Protein AF-A0A5B8XWT5-F1 (afdb_monomer_lite)

pLDDT: mean 78.25, std 10.88, range [45.31, 89.75]

Sequence (93 aa):
MFPELSPREQAARQRAQKNPNVAILIFLGALGLFGWNVYKNLHTPEKIWGTKALDCPPANLKIQKVDDVSIIRGCDKTVKVRCTQNQCEEVFD

Radius of gyration: 24.74 Å; chains: 1; bounding box: 42×24×72 Å

Foldseek 3Di:
DDDDDDPVVVVVVVVVDDDVVVVVVVVVVVVVVVVVVVVVVLPQPCLVVLCVVVVFHSVQWDWDDDPQWIWIDGPNDIFIWGDDRPDIDTDDD

Organism: NCBI:txid2600177

Structure (mmCIF, N/CA/C/O backbone):
data_AF-A0A5B8XWT5-F1
#
_entry.id   AF-A0A5B8XWT5-F1
#
loop_
_atom_site.group_PDB
_atom_site.id
_atom_site.type_symbol
_atom_site.label_atom_id
_atom_site.label_alt_id
_atom_site.label_comp_id
_atom_site.label_asym_id
_atom_site.label_entity_id
_atom_site.label_seq_id
_atom_site.pdbx_PDB_ins_code
_atom_site.Cartn_x
_atom_site.Cartn_y
_atom_site.Cartn_z
_atom_site.occupancy
_atom_site.B_iso_or_equiv
_atom_site.auth_seq_id
_atom_site.auth_comp_id
_atom_site.auth_asym_id
_atom_site.auth_atom_id
_atom_site.pdbx_PDB_model_num
ATOM 1 N N . MET A 1 1 ? 4.645 9.387 -55.558 1.00 45.31 1 MET A N 1
ATOM 2 C CA . MET A 1 1 ? 6.098 9.571 -55.751 1.00 45.31 1 MET A CA 1
ATOM 3 C C . MET A 1 1 ? 6.656 9.991 -54.399 1.00 45.31 1 MET A C 1
ATOM 5 O O . MET A 1 1 ? 6.306 11.066 -53.936 1.00 45.31 1 MET A O 1
ATOM 9 N N . PHE A 1 2 ? 7.340 9.096 -53.682 1.00 54.59 2 PHE A N 1
ATOM 10 C CA . PHE A 1 2 ? 7.886 9.407 -52.353 1.00 54.59 2 PHE A CA 1
ATOM 11 C C . PHE A 1 2 ? 9.231 10.128 -52.524 1.00 54.59 2 PHE A C 1
ATOM 13 O O . PHE A 1 2 ? 10.009 9.691 -53.371 1.00 54.59 2 PHE A O 1
ATOM 20 N N . PRO A 1 3 ? 9.518 11.210 -51.779 1.00 58.72 3 PRO A N 1
ATOM 21 C CA . PRO A 1 3 ? 10.811 11.876 -51.873 1.00 58.72 3 PRO A CA 1
ATOM 22 C C . PRO A 1 3 ? 11.907 10.967 -51.297 1.00 58.72 3 PRO A C 1
ATOM 24 O O . PRO A 1 3 ? 11.818 10.530 -50.147 1.00 58.72 3 PRO A O 1
ATOM 27 N N . GLU A 1 4 ? 12.933 10.672 -52.097 1.00 60.41 4 GLU A N 1
ATOM 28 C CA . GLU A 1 4 ? 14.153 10.010 -51.633 1.00 60.41 4 GLU A CA 1
ATOM 29 C C . GLU A 1 4 ? 14.881 10.939 -50.652 1.00 60.41 4 GLU A C 1
ATOM 31 O O . GLU A 1 4 ? 15.375 12.001 -51.029 1.00 60.41 4 GLU A O 1
ATOM 36 N N . LEU A 1 5 ? 14.914 10.559 -49.370 1.00 62.44 5 LEU A N 1
ATOM 37 C CA . LEU A 1 5 ? 15.703 11.267 -48.361 1.00 62.44 5 LEU A CA 1
ATOM 38 C C . LEU A 1 5 ? 17.181 11.251 -48.753 1.00 62.44 5 LEU A C 1
ATOM 40 O O . LEU A 1 5 ? 17.733 10.196 -49.076 1.00 62.44 5 LEU A O 1
ATOM 44 N N . SER A 1 6 ? 17.838 12.403 -48.635 1.00 72.00 6 SER A N 1
ATOM 45 C CA . SER A 1 6 ? 19.255 12.525 -48.963 1.00 72.00 6 SER A CA 1
ATOM 46 C C . SER A 1 6 ? 20.122 11.630 -48.051 1.00 72.00 6 SER A C 1
ATOM 48 O O . SER A 1 6 ? 19.809 11.450 -46.867 1.00 72.00 6 SER A O 1
ATOM 50 N N . PRO A 1 7 ? 21.271 11.115 -48.532 1.00 66.50 7 PRO A N 1
ATOM 51 C CA . PRO A 1 7 ? 22.186 10.302 -47.719 1.00 66.50 7 PRO A CA 1
ATOM 52 C C . PRO A 1 7 ? 22.643 11.005 -46.428 1.00 66.50 7 PRO A C 1
ATOM 54 O O . PRO A 1 7 ? 22.935 10.362 -45.420 1.00 66.50 7 PRO A O 1
ATOM 57 N N . ARG A 1 8 ? 22.667 12.346 -46.432 1.00 63.09 8 ARG A N 1
ATOM 58 C CA . ARG A 1 8 ? 22.980 13.173 -45.258 1.00 63.09 8 ARG A CA 1
ATOM 59 C C . ARG A 1 8 ? 21.872 13.142 -44.207 1.00 63.09 8 ARG A C 1
ATOM 61 O O . ARG A 1 8 ? 22.180 13.064 -43.020 1.00 63.09 8 ARG A O 1
ATOM 68 N N . GLU A 1 9 ? 20.609 13.145 -44.618 1.00 64.19 9 GLU A N 1
ATOM 69 C CA . GLU A 1 9 ? 19.470 13.018 -43.703 1.00 64.19 9 GLU A CA 1
ATOM 70 C C . GLU A 1 9 ? 19.335 11.592 -43.155 1.00 64.19 9 GLU A C 1
ATOM 72 O O . GLU A 1 9 ? 19.010 11.409 -41.980 1.00 64.19 9 GLU A O 1
ATOM 77 N N . GLN A 1 10 ? 19.666 10.576 -43.958 1.00 63.28 10 GLN A N 1
ATOM 78 C CA . GLN A 1 10 ? 19.744 9.187 -43.490 1.00 63.28 10 GLN A CA 1
ATOM 79 C C . GLN A 1 10 ? 20.862 8.998 -42.450 1.00 63.28 10 GLN A C 1
ATOM 81 O O . GLN A 1 10 ? 20.629 8.394 -41.400 1.00 63.28 10 GLN A O 1
ATOM 86 N N . ALA A 1 11 ? 22.046 9.579 -42.676 1.00 61.34 11 ALA A N 1
ATOM 87 C CA . ALA A 1 11 ? 23.144 9.567 -41.705 1.00 61.34 11 ALA A CA 1
ATOM 88 C C . ALA A 1 11 ? 22.815 10.367 -40.429 1.00 61.34 11 ALA A C 1
ATOM 90 O O . ALA A 1 11 ? 23.197 9.964 -39.329 1.00 61.34 11 ALA A O 1
ATOM 91 N N . ALA A 1 12 ? 22.071 11.473 -40.547 1.00 59.91 12 ALA A N 1
ATOM 92 C CA . ALA A 1 12 ? 21.595 12.242 -39.397 1.00 59.91 12 ALA A CA 1
ATOM 93 C C . ALA A 1 12 ? 20.594 11.442 -38.544 1.00 59.91 12 ALA A C 1
ATOM 95 O O . ALA A 1 12 ? 20.723 11.417 -37.319 1.00 59.91 12 ALA A O 1
ATOM 96 N N . ARG A 1 13 ? 19.661 10.705 -39.168 1.00 58.62 13 ARG A N 1
ATOM 97 C CA . ARG A 1 13 ? 18.751 9.793 -38.448 1.00 58.62 13 ARG A CA 1
ATOM 98 C C . ARG A 1 13 ? 19.484 8.617 -37.801 1.00 58.62 13 ARG A C 1
ATOM 100 O O . ARG A 1 13 ? 19.183 8.279 -36.662 1.00 58.62 13 ARG A O 1
ATOM 107 N N . GLN A 1 14 ? 20.492 8.047 -38.462 1.00 58.00 14 GLN A N 1
ATOM 108 C CA . GLN A 1 14 ? 21.315 6.981 -37.873 1.00 58.00 14 GLN A CA 1
ATOM 109 C C . GLN A 1 14 ? 22.167 7.455 -36.685 1.00 58.00 14 GLN A C 1
ATOM 111 O O . GLN A 1 14 ? 22.429 6.665 -35.782 1.00 58.00 14 GLN A O 1
ATOM 116 N N . ARG A 1 15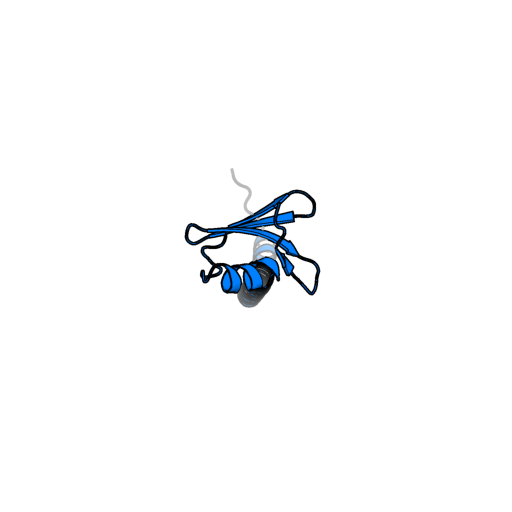 ? 22.573 8.732 -36.646 1.00 55.97 15 ARG A N 1
ATOM 117 C CA . ARG A 1 15 ? 23.242 9.327 -35.473 1.00 55.97 15 ARG A CA 1
ATOM 118 C C . ARG A 1 15 ? 22.272 9.625 -34.331 1.00 55.97 15 ARG A C 1
ATOM 120 O O . ARG A 1 15 ? 22.645 9.455 -33.176 1.00 55.97 15 ARG A O 1
ATOM 127 N N . ALA A 1 16 ? 21.036 10.018 -34.641 1.00 54.12 16 ALA A N 1
ATOM 128 C CA . ALA A 1 16 ? 19.983 10.189 -33.638 1.00 54.12 16 ALA A CA 1
ATOM 129 C C . ALA A 1 16 ? 19.529 8.847 -33.029 1.00 54.12 16 ALA A C 1
ATOM 131 O O . ALA A 1 16 ? 19.055 8.801 -31.897 1.00 54.12 16 ALA A O 1
ATOM 132 N N . GLN A 1 17 ? 19.711 7.747 -33.761 1.00 59.91 17 GLN A N 1
ATOM 133 C CA . GLN A 1 17 ? 19.262 6.415 -33.382 1.00 59.91 17 GLN A CA 1
ATOM 134 C C . GLN A 1 17 ? 20.432 5.426 -33.360 1.00 59.91 17 GLN A C 1
ATOM 136 O O . GLN A 1 17 ? 20.520 4.574 -34.238 1.00 59.91 17 GLN A O 1
ATOM 141 N N . LYS A 1 18 ? 21.329 5.494 -32.368 1.00 61.03 18 LYS A N 1
ATOM 142 C CA . LYS A 1 18 ? 22.190 4.343 -32.021 1.00 61.03 18 LYS A CA 1
ATOM 143 C C . LYS A 1 18 ? 22.954 4.556 -30.721 1.00 61.03 18 LYS A C 1
ATOM 145 O O . LYS A 1 18 ? 24.156 4.786 -30.699 1.00 61.03 18 LYS A O 1
ATOM 150 N N . ASN A 1 19 ? 22.253 4.399 -29.606 1.00 64.12 19 ASN A N 1
ATOM 151 C CA . ASN A 1 19 ? 22.918 3.866 -28.429 1.00 64.12 19 ASN A CA 1
ATOM 152 C C . ASN A 1 19 ? 21.938 2.960 -27.675 1.00 64.12 19 ASN A C 1
ATOM 154 O O . ASN A 1 19 ? 21.157 3.458 -26.862 1.00 64.12 19 ASN A O 1
ATOM 158 N N . PRO A 1 20 ? 21.923 1.641 -27.956 1.00 68.06 20 PRO A N 1
ATOM 159 C CA . PRO A 1 20 ? 21.048 0.710 -27.239 1.00 68.06 20 PRO A CA 1
ATOM 160 C C . PRO A 1 20 ? 21.294 0.780 -25.726 1.00 68.06 20 PRO A C 1
ATOM 162 O O . PRO A 1 20 ? 20.356 0.664 -24.949 1.00 68.06 20 PRO A O 1
ATOM 165 N N . ASN A 1 21 ? 22.519 1.113 -25.311 1.00 74.50 21 ASN A N 1
ATOM 166 C CA . ASN A 1 21 ? 22.874 1.348 -23.915 1.00 74.50 21 ASN A CA 1
ATOM 167 C C . ASN A 1 21 ? 22.084 2.507 -23.284 1.00 74.50 21 ASN A C 1
ATOM 169 O O . ASN A 1 21 ? 21.676 2.402 -22.134 1.00 74.50 21 ASN A O 1
ATOM 173 N N . VAL A 1 22 ? 21.808 3.588 -24.022 1.00 76.75 22 VAL A N 1
ATOM 174 C CA . VAL A 1 22 ? 21.004 4.713 -23.509 1.00 76.75 22 VAL A CA 1
ATOM 175 C C . VAL A 1 22 ? 19.540 4.303 -23.359 1.00 76.75 22 VAL A C 1
ATOM 177 O O . VAL A 1 22 ? 18.929 4.607 -22.340 1.00 76.75 22 VAL A O 1
ATOM 180 N N . ALA A 1 23 ? 18.989 3.550 -24.315 1.00 79.06 23 ALA A N 1
ATOM 181 C CA . ALA A 1 23 ? 17.632 3.015 -24.198 1.00 79.06 23 ALA A CA 1
ATOM 182 C C . ALA A 1 23 ? 17.496 2.051 -23.003 1.00 79.06 23 ALA A C 1
ATOM 184 O O . ALA A 1 23 ? 16.517 2.128 -22.263 1.00 79.06 23 ALA A O 1
ATOM 185 N N . ILE A 1 24 ? 18.503 1.203 -22.769 1.00 83.50 24 ILE A N 1
ATOM 186 C CA . ILE A 1 24 ? 18.561 0.302 -21.609 1.00 83.50 24 ILE A CA 1
ATOM 187 C C . ILE A 1 24 ? 18.626 1.101 -20.302 1.00 83.50 24 ILE A C 1
ATOM 189 O O . ILE A 1 24 ? 17.879 0.802 -19.376 1.00 83.50 24 ILE A O 1
ATOM 193 N N . LEU A 1 25 ? 19.461 2.142 -20.220 1.00 83.19 25 LEU A N 1
ATOM 194 C CA . LEU A 1 25 ? 19.559 2.988 -19.025 1.00 83.19 25 LEU A CA 1
ATOM 195 C C . LEU A 1 25 ? 18.251 3.731 -18.726 1.00 83.19 25 LEU A C 1
ATOM 197 O O . LEU A 1 25 ? 17.839 3.787 -17.569 1.00 83.19 25 LEU A O 1
ATOM 201 N N . ILE A 1 26 ? 17.567 4.251 -19.750 1.00 83.56 26 ILE A N 1
ATOM 202 C CA . ILE A 1 26 ? 16.247 4.881 -19.591 1.00 83.56 26 ILE A CA 1
ATOM 203 C C . ILE A 1 26 ? 15.227 3.855 -19.083 1.00 83.56 26 ILE A C 1
ATOM 205 O O . ILE A 1 26 ? 14.467 4.149 -18.161 1.00 83.56 26 ILE A O 1
ATOM 209 N N . PHE A 1 27 ? 15.234 2.642 -19.639 1.00 85.88 27 PHE A N 1
ATOM 210 C CA . PHE A 1 27 ? 14.325 1.577 -19.223 1.00 85.88 27 PHE A CA 1
ATOM 211 C C . PHE A 1 27 ? 14.580 1.128 -17.775 1.00 85.88 27 PHE A C 1
ATOM 213 O O . PHE A 1 27 ? 13.642 1.036 -16.986 1.00 85.88 27 PHE A O 1
ATOM 220 N N . LEU A 1 28 ? 15.845 0.928 -17.389 1.00 87.12 28 LEU A N 1
ATOM 221 C CA . LEU A 1 28 ? 16.229 0.609 -16.010 1.00 87.12 28 LEU A CA 1
ATOM 222 C C . LEU A 1 28 ? 15.859 1.739 -15.040 1.00 87.12 28 LEU A C 1
ATOM 224 O O . LEU A 1 28 ? 15.341 1.470 -13.957 1.00 87.12 28 LEU A O 1
ATOM 228 N N . GLY A 1 29 ? 16.061 2.998 -15.438 1.00 85.56 29 GLY A N 1
ATOM 229 C CA . GLY A 1 29 ? 15.638 4.162 -14.658 1.00 85.56 29 GLY A CA 1
ATOM 230 C C . GLY A 1 29 ? 14.122 4.207 -14.446 1.00 85.56 29 GLY A C 1
ATOM 231 O O . GLY A 1 29 ? 13.660 4.420 -13.324 1.00 85.56 29 GLY A O 1
ATOM 232 N N . ALA A 1 30 ? 13.341 3.932 -15.494 1.00 85.56 30 ALA A N 1
ATOM 233 C CA . ALA A 1 30 ? 11.884 3.865 -15.410 1.00 85.56 30 ALA A CA 1
ATOM 234 C C . ALA A 1 30 ? 11.405 2.723 -14.495 1.00 85.56 30 ALA A C 1
ATOM 236 O O . ALA A 1 30 ? 10.513 2.935 -13.671 1.00 85.56 30 ALA A O 1
ATOM 237 N N . LEU A 1 31 ? 12.027 1.540 -14.579 1.00 87.25 31 LEU A N 1
ATOM 238 C CA . LEU A 1 31 ? 11.734 0.418 -13.681 1.00 87.25 31 LEU A CA 1
ATOM 239 C C . LEU A 1 31 ? 12.071 0.741 -12.220 1.00 87.25 31 LEU A C 1
ATOM 241 O O . LEU A 1 31 ? 11.287 0.417 -11.330 1.00 87.25 31 LEU A O 1
ATOM 245 N N . GLY A 1 32 ? 13.197 1.414 -11.968 1.00 86.56 32 GLY A N 1
ATOM 246 C CA . GLY A 1 32 ? 13.581 1.855 -10.626 1.00 86.56 32 GLY A CA 1
ATOM 247 C C . GLY A 1 32 ? 12.567 2.829 -10.019 1.00 86.56 32 GLY A C 1
ATOM 248 O O . GLY A 1 32 ? 12.126 2.639 -8.885 1.00 86.56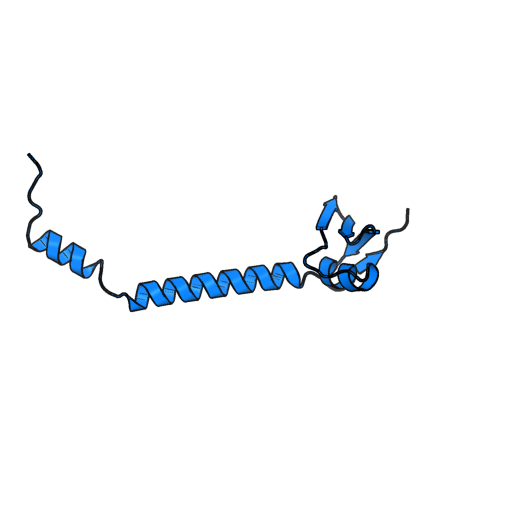 32 GLY A O 1
ATOM 249 N N . LEU A 1 33 ? 12.129 3.829 -10.794 1.00 83.44 33 LEU A N 1
ATOM 250 C CA . LEU A 1 33 ? 11.087 4.772 -10.370 1.00 83.44 33 LEU A CA 1
ATOM 251 C C . LEU A 1 33 ? 9.748 4.073 -10.115 1.00 83.44 33 LEU A C 1
ATOM 253 O O . LEU A 1 33 ? 9.088 4.363 -9.116 1.00 83.44 33 LEU A O 1
ATOM 257 N N . PHE A 1 34 ? 9.359 3.135 -10.979 1.00 83.38 34 PHE A N 1
ATOM 258 C CA . PHE A 1 34 ? 8.140 2.351 -10.799 1.00 83.38 34 PHE A CA 1
ATOM 259 C C . PHE A 1 34 ? 8.197 1.505 -9.521 1.00 83.38 34 PHE A C 1
ATOM 261 O O . PHE A 1 34 ? 7.283 1.577 -8.699 1.00 83.38 34 PHE A O 1
ATOM 268 N N . GLY A 1 35 ? 9.292 0.769 -9.306 1.00 80.25 35 GLY A N 1
ATOM 269 C CA . GLY A 1 35 ? 9.505 -0.033 -8.101 1.00 80.25 35 GLY A CA 1
ATOM 270 C C . GLY A 1 35 ? 9.472 0.809 -6.824 1.00 80.25 35 GLY A C 1
ATOM 271 O O . GLY A 1 35 ? 8.821 0.427 -5.853 1.00 80.25 35 GLY A O 1
ATOM 272 N N . TRP A 1 36 ? 10.084 1.996 -6.844 1.00 82.38 36 TRP A N 1
ATOM 273 C CA . TRP A 1 36 ? 10.037 2.941 -5.726 1.00 82.38 36 TRP A CA 1
ATOM 274 C C . TRP A 1 36 ? 8.617 3.442 -5.434 1.00 82.38 36 TRP A C 1
ATOM 276 O O . TRP A 1 36 ? 8.211 3.539 -4.274 1.00 82.38 36 TRP A O 1
ATOM 286 N N . ASN A 1 37 ? 7.836 3.732 -6.475 1.00 81.25 37 ASN A N 1
ATOM 287 C CA . ASN A 1 37 ? 6.462 4.203 -6.317 1.00 81.25 37 ASN A CA 1
ATOM 288 C C . ASN A 1 37 ? 5.543 3.098 -5.765 1.00 81.25 37 ASN A C 1
ATOM 290 O O . ASN A 1 37 ? 4.734 3.337 -4.868 1.00 81.25 37 ASN A O 1
ATOM 294 N N . VAL A 1 38 ? 5.719 1.862 -6.243 1.00 77.12 38 VAL A N 1
ATOM 295 C CA . VAL A 1 38 ? 5.024 0.676 -5.718 1.00 77.12 38 VAL A CA 1
ATOM 296 C C . VAL A 1 38 ? 5.411 0.417 -4.261 1.00 77.12 38 VAL A C 1
ATOM 298 O O . VAL A 1 38 ? 4.530 0.197 -3.429 1.00 77.12 38 VAL A O 1
ATOM 301 N N . TYR A 1 39 ? 6.701 0.515 -3.925 1.00 77.69 39 TYR A N 1
ATOM 302 C CA . TYR A 1 39 ? 7.189 0.369 -2.554 1.00 77.69 39 TYR A CA 1
ATOM 303 C C . TYR A 1 39 ? 6.545 1.390 -1.610 1.00 77.69 39 TYR A C 1
ATOM 305 O O . TYR A 1 39 ? 6.038 1.001 -0.556 1.00 77.69 39 TYR A O 1
ATOM 313 N N . LYS A 1 40 ? 6.492 2.668 -2.011 1.00 74.94 40 LYS A N 1
ATOM 314 C CA . LYS A 1 40 ? 5.830 3.735 -1.244 1.00 74.94 40 LYS A CA 1
ATOM 315 C C . LYS A 1 40 ? 4.345 3.459 -1.018 1.00 74.94 40 LYS A C 1
ATOM 317 O O . LYS A 1 40 ? 3.872 3.623 0.100 1.00 74.94 40 LYS A O 1
ATOM 322 N N . ASN A 1 41 ? 3.632 2.991 -2.041 1.00 69.62 41 ASN A N 1
ATOM 323 C CA . ASN A 1 41 ? 2.209 2.657 -1.928 1.00 69.62 41 ASN A CA 1
ATOM 324 C C . ASN A 1 41 ? 1.936 1.406 -1.077 1.00 69.62 41 ASN A C 1
ATOM 326 O O . ASN A 1 41 ? 0.848 1.265 -0.524 1.00 69.62 41 ASN A O 1
ATOM 330 N N . LEU A 1 42 ? 2.885 0.471 -0.986 1.00 68.00 42 LEU A N 1
ATOM 331 C CA . LEU A 1 42 ? 2.765 -0.713 -0.128 1.00 68.00 42 LEU A CA 1
ATOM 332 C C . LEU A 1 42 ? 3.121 -0.417 1.336 1.00 68.00 42 LEU A C 1
ATOM 334 O O . LEU A 1 42 ? 2.520 -1.016 2.223 1.00 68.00 42 LEU A O 1
ATOM 338 N N . HIS A 1 43 ? 4.038 0.523 1.582 1.00 73.25 43 HIS A N 1
ATOM 339 C CA . HIS A 1 43 ? 4.521 0.904 2.918 1.00 73.25 43 HIS A CA 1
ATOM 340 C C . HIS A 1 43 ? 3.810 2.128 3.512 1.00 73.25 43 HIS A C 1
ATOM 342 O O . HIS A 1 43 ? 4.333 2.785 4.410 1.00 73.25 43 HIS A O 1
ATOM 348 N N . THR A 1 44 ? 2.605 2.447 3.042 1.00 77.50 44 THR A N 1
ATOM 349 C CA . THR A 1 44 ? 1.749 3.428 3.718 1.00 77.50 44 THR A CA 1
ATOM 350 C C . THR A 1 44 ? 1.352 2.920 5.110 1.00 77.50 44 THR A C 1
ATOM 352 O O . THR A 1 44 ? 1.032 1.732 5.239 1.00 77.50 44 THR A O 1
ATOM 355 N N . PRO A 1 45 ? 1.295 3.793 6.134 1.00 79.75 45 PRO A N 1
ATOM 356 C CA . PRO A 1 45 ? 0.967 3.400 7.507 1.00 79.75 45 PRO A CA 1
ATOM 357 C C . PRO A 1 45 ? -0.400 2.709 7.602 1.00 79.75 45 PRO A C 1
ATOM 359 O O . PRO A 1 45 ? -0.554 1.754 8.354 1.00 79.75 45 PRO A O 1
ATOM 362 N N . GLU A 1 46 ? -1.353 3.105 6.757 1.00 82.50 46 GLU A N 1
ATOM 363 C CA . GLU A 1 46 ? -2.683 2.499 6.637 1.00 82.50 46 GLU A CA 1
ATOM 364 C C . GLU A 1 46 ? -2.615 1.018 6.246 1.00 82.50 46 GLU A C 1
ATOM 366 O O . GLU A 1 46 ? -3.295 0.188 6.843 1.00 82.50 46 GLU A O 1
ATOM 371 N N . LYS A 1 47 ? -1.767 0.653 5.272 1.00 81.75 47 LYS A N 1
ATOM 372 C CA . LYS A 1 47 ? -1.588 -0.752 4.881 1.00 81.75 47 LYS A CA 1
ATOM 373 C C . LYS A 1 47 ? -0.883 -1.534 5.970 1.00 81.75 47 LYS A C 1
ATOM 375 O O . LYS A 1 47 ? -1.350 -2.610 6.311 1.00 81.75 47 LYS A O 1
ATOM 380 N N . ILE A 1 48 ? 0.202 -1.003 6.530 1.00 83.56 48 ILE A N 1
ATOM 381 C CA . ILE A 1 48 ? 0.965 -1.689 7.582 1.00 83.56 48 ILE A CA 1
ATOM 382 C C . ILE A 1 48 ? 0.055 -1.965 8.784 1.00 83.56 48 ILE A C 1
ATOM 384 O O . ILE A 1 48 ? -0.043 -3.101 9.248 1.00 83.56 48 ILE A O 1
ATOM 388 N N . TRP A 1 49 ? -0.681 -0.951 9.235 1.00 85.81 49 TRP A N 1
ATOM 389 C CA . TRP A 1 49 ? -1.634 -1.104 10.325 1.00 85.81 49 TRP A CA 1
ATOM 390 C C . TRP A 1 49 ? -2.767 -2.060 9.951 1.00 85.81 49 TRP A C 1
ATOM 392 O O . TRP A 1 49 ? -3.023 -3.010 10.684 1.00 85.81 49 TRP A O 1
ATOM 402 N N . GLY A 1 50 ? -3.378 -1.886 8.775 1.00 84.06 50 GLY A N 1
ATOM 403 C CA . GLY A 1 50 ? -4.453 -2.747 8.285 1.00 84.06 50 GLY A CA 1
ATOM 404 C C . GLY A 1 50 ? -4.050 -4.214 8.191 1.00 84.06 50 GLY A C 1
ATOM 405 O O . GLY A 1 50 ? -4.842 -5.079 8.550 1.00 84.06 50 GLY A O 1
ATOM 406 N N . THR A 1 51 ? -2.812 -4.511 7.779 1.00 86.75 51 THR A N 1
ATOM 407 C CA . THR A 1 51 ? -2.329 -5.898 7.716 1.00 86.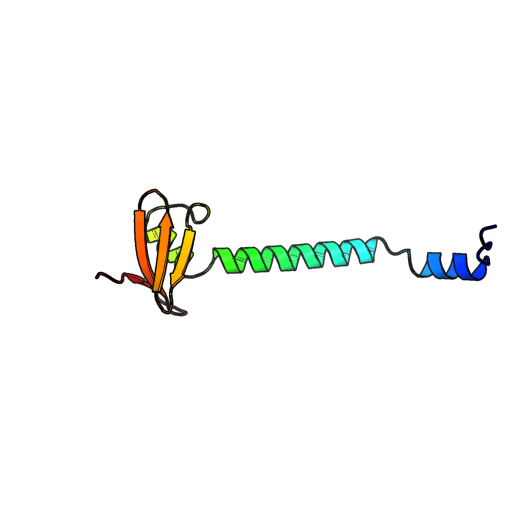75 51 THR A CA 1
ATOM 408 C C . THR A 1 51 ? -2.249 -6.526 9.097 1.00 86.75 51 THR A C 1
ATOM 410 O O . THR A 1 51 ? -2.637 -7.677 9.262 1.00 86.75 51 THR A O 1
ATOM 413 N N . LYS A 1 52 ? -1.804 -5.752 10.093 1.00 85.38 52 LYS A N 1
ATOM 414 C CA . LYS A 1 52 ? -1.660 -6.203 11.476 1.00 85.38 52 LYS A CA 1
ATOM 415 C C . LYS A 1 52 ? -3.004 -6.307 12.200 1.00 85.38 52 LYS A C 1
ATOM 417 O O . LYS A 1 52 ? -3.208 -7.251 12.949 1.00 85.38 52 LYS A O 1
ATOM 422 N N . ALA A 1 53 ? -3.905 -5.349 11.989 1.00 84.94 53 ALA A N 1
ATOM 423 C CA . ALA A 1 53 ? -5.204 -5.306 12.655 1.00 84.94 53 ALA A CA 1
ATOM 424 C C . ALA A 1 53 ? -6.196 -6.319 12.070 1.00 84.94 53 ALA A C 1
ATOM 426 O O . ALA A 1 53 ? -6.929 -6.973 12.807 1.00 84.94 53 ALA A O 1
ATOM 427 N N . LEU A 1 54 ? -6.215 -6.468 10.742 1.00 85.88 54 LEU A N 1
ATOM 428 C CA . LEU A 1 54 ? -7.128 -7.392 10.068 1.00 85.88 54 LEU A CA 1
ATOM 429 C C . LEU A 1 54 ? -6.567 -8.815 9.958 1.00 85.88 54 LEU A C 1
ATOM 431 O O . LEU A 1 54 ? -7.337 -9.723 9.642 1.00 85.88 54 LEU A O 1
ATOM 435 N N . ASP A 1 55 ? -5.272 -8.997 10.244 1.00 87.19 55 ASP A N 1
ATOM 436 C CA . ASP A 1 55 ? -4.501 -10.224 10.001 1.00 87.19 55 ASP A CA 1
ATOM 437 C C . ASP A 1 55 ? -4.630 -10.683 8.538 1.00 87.19 55 ASP A C 1
ATOM 439 O O . ASP A 1 55 ? -5.073 -11.782 8.212 1.00 87.19 55 ASP A O 1
ATOM 443 N N . CYS A 1 56 ? -4.343 -9.753 7.624 1.00 85.12 56 CYS A N 1
ATOM 444 C CA . CYS A 1 56 ? -4.609 -9.900 6.195 1.00 85.12 56 CYS A CA 1
ATOM 445 C C . CYS A 1 56 ? -3.414 -9.392 5.378 1.00 85.12 56 CYS A C 1
ATOM 447 O O . CYS A 1 56 ? -2.855 -8.350 5.717 1.00 85.12 56 CYS A O 1
ATOM 449 N N . PRO A 1 57 ? -3.006 -10.056 4.281 1.00 84.88 57 PRO A N 1
ATOM 450 C CA . PRO A 1 57 ? -1.882 -9.593 3.475 1.00 84.88 57 PRO A CA 1
ATOM 451 C C . PRO A 1 57 ? -2.183 -8.253 2.774 1.00 84.88 57 PRO A C 1
ATOM 453 O O . PRO A 1 57 ? -3.307 -8.023 2.322 1.00 84.88 57 PRO A O 1
ATOM 456 N N . PRO A 1 58 ? -1.172 -7.383 2.573 1.00 81.44 58 PRO A N 1
ATOM 457 C CA . PRO A 1 58 ? -1.358 -6.015 2.065 1.00 81.44 58 PRO A CA 1
ATOM 458 C C . PRO A 1 58 ? -1.873 -5.950 0.621 1.00 81.44 58 PRO A C 1
ATOM 460 O O . PRO A 1 58 ? -2.341 -4.900 0.172 1.00 81.44 58 PRO A O 1
ATOM 463 N N . ALA A 1 59 ? -1.765 -7.059 -0.116 1.00 81.75 59 ALA A N 1
ATOM 464 C CA . ALA A 1 59 ? -2.321 -7.223 -1.455 1.00 81.75 59 ALA A CA 1
ATOM 465 C C . ALA A 1 59 ? -3.856 -7.353 -1.447 1.00 81.75 59 ALA A C 1
ATOM 467 O O . ALA A 1 59 ? -4.504 -6.926 -2.398 1.00 81.75 59 ALA A O 1
ATOM 468 N N . ASN A 1 60 ? -4.434 -7.882 -0.362 1.00 84.62 60 ASN A N 1
ATOM 469 C CA . ASN A 1 60 ? -5.876 -8.093 -0.213 1.00 84.62 60 ASN A CA 1
ATOM 470 C C . ASN A 1 60 ? -6.576 -6.935 0.516 1.00 84.62 60 ASN A C 1
ATOM 472 O O . ASN A 1 60 ? -7.798 -6.945 0.658 1.00 84.62 60 ASN A O 1
ATOM 476 N N . LEU A 1 61 ? -5.815 -5.932 0.964 1.00 86.31 61 LEU A N 1
ATOM 477 C CA . LEU A 1 61 ? -6.346 -4.732 1.598 1.00 86.31 61 LEU A CA 1
ATOM 478 C C . LEU A 1 61 ? -6.737 -3.686 0.553 1.00 86.31 61 LEU A C 1
ATOM 480 O O . LEU A 1 61 ? -5.911 -3.234 -0.246 1.00 86.31 61 LEU A O 1
ATOM 484 N N . LYS A 1 62 ? -7.989 -3.241 0.618 1.00 87.94 62 LYS A N 1
ATOM 485 C CA . LYS A 1 62 ? -8.510 -2.083 -0.107 1.00 87.94 62 LYS A CA 1
ATOM 486 C C . LYS A 1 62 ? -8.683 -0.932 0.872 1.00 87.94 62 LYS A C 1
ATOM 488 O O . LYS A 1 62 ? -9.426 -1.056 1.840 1.00 87.94 62 LYS A O 1
ATOM 493 N N . ILE A 1 63 ? -8.009 0.181 0.604 1.00 87.25 63 ILE A N 1
ATOM 494 C CA . ILE A 1 63 ? -8.108 1.399 1.410 1.00 87.25 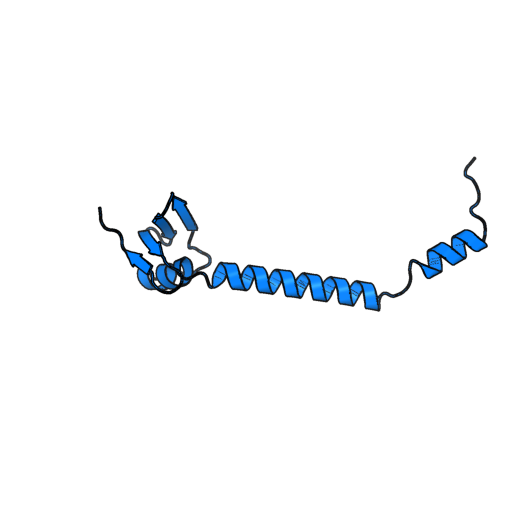63 ILE A CA 1
ATOM 495 C C . ILE A 1 63 ? -8.956 2.401 0.637 1.00 87.25 63 ILE A C 1
ATOM 497 O O . ILE A 1 63 ? -8.672 2.693 -0.525 1.00 87.25 63 ILE A O 1
ATOM 501 N N . GLN A 1 64 ? -9.998 2.912 1.280 1.00 88.44 64 GLN A N 1
ATOM 502 C CA . GLN A 1 64 ? -10.845 3.974 0.759 1.00 88.44 64 GLN A CA 1
ATOM 503 C C . GLN A 1 64 ? -10.769 5.161 1.714 1.00 88.44 64 GLN A C 1
ATOM 505 O O . GLN A 1 64 ? -11.184 5.050 2.862 1.00 88.44 64 GLN A O 1
ATOM 510 N N . LYS A 1 65 ? -10.240 6.290 1.243 1.00 86.50 65 LYS A N 1
ATOM 511 C CA . LYS A 1 65 ? -10.125 7.506 2.047 1.00 86.50 65 LYS A CA 1
ATOM 512 C C . LYS A 1 65 ? -11.368 8.372 1.861 1.00 86.50 65 LYS A C 1
ATOM 514 O O . LYS A 1 65 ? -11.726 8.685 0.726 1.00 86.50 65 LYS A O 1
ATOM 519 N N . VAL A 1 66 ? -12.029 8.704 2.964 1.00 87.25 66 VAL A N 1
ATOM 520 C CA . VAL A 1 66 ? -13.210 9.569 3.026 1.00 87.25 66 VAL A CA 1
ATOM 521 C C . VAL A 1 66 ? -12.890 10.663 4.037 1.00 87.25 66 VAL A C 1
ATOM 523 O O . VAL A 1 66 ? -12.801 10.397 5.233 1.00 87.25 66 VAL A O 1
ATOM 526 N N . ASP A 1 67 ? -12.645 11.872 3.537 1.00 86.94 67 ASP A N 1
ATOM 527 C CA . ASP A 1 67 ? -12.174 13.016 4.322 1.00 86.94 67 ASP A CA 1
ATOM 528 C C . ASP A 1 67 ? -10.911 12.683 5.142 1.00 86.94 67 ASP A C 1
ATOM 530 O O . ASP A 1 67 ? -9.844 12.421 4.575 1.00 86.94 67 ASP A O 1
ATOM 534 N N . ASP A 1 68 ? -11.036 12.667 6.470 1.00 86.12 68 ASP A N 1
ATOM 535 C CA . ASP A 1 68 ? -9.955 12.408 7.427 1.00 86.12 68 ASP A CA 1
ATOM 536 C C . ASP A 1 68 ? -9.994 10.978 8.005 1.00 86.12 68 ASP A C 1
ATOM 538 O O . ASP A 1 68 ? -9.349 10.671 9.009 1.00 86.12 68 ASP A O 1
ATOM 542 N N . VAL A 1 69 ? -10.788 10.089 7.399 1.00 87.88 69 VAL A N 1
ATOM 543 C CA . VAL A 1 69 ? -10.933 8.687 7.810 1.00 87.88 69 VAL A CA 1
ATOM 544 C C . VAL A 1 69 ? -10.604 7.767 6.638 1.00 87.88 69 VAL A C 1
ATOM 546 O O . VAL A 1 69 ? -11.122 7.900 5.529 1.00 87.88 69 VAL A O 1
ATOM 549 N N . SER A 1 70 ? -9.755 6.781 6.894 1.00 89.19 70 SER A N 1
ATOM 550 C CA . SER A 1 70 ? -9.398 5.726 5.953 1.00 89.19 70 SER A CA 1
ATOM 551 C C . SER A 1 70 ? -10.152 4.450 6.320 1.00 89.19 70 SER A C 1
ATOM 553 O O . SER A 1 70 ? -10.011 3.901 7.409 1.00 89.19 70 SER A O 1
ATOM 555 N N . ILE A 1 71 ? -10.977 3.962 5.400 1.00 89.62 71 ILE A N 1
ATOM 556 C CA . ILE A 1 71 ? -11.721 2.711 5.534 1.00 89.62 71 ILE A CA 1
ATOM 557 C C . ILE A 1 71 ? -10.876 1.601 4.917 1.00 89.62 71 ILE A C 1
ATOM 559 O O . ILE A 1 71 ? -10.665 1.576 3.702 1.00 89.62 71 ILE A O 1
ATOM 563 N N . ILE A 1 72 ? -10.406 0.673 5.744 1.00 89.75 72 ILE A N 1
ATOM 564 C CA . ILE A 1 72 ? -9.607 -0.474 5.315 1.00 89.75 72 ILE A CA 1
ATOM 565 C C . ILE A 1 72 ? -10.525 -1.693 5.251 1.00 89.75 72 ILE A C 1
ATOM 567 O O . ILE A 1 72 ? -11.104 -2.096 6.258 1.00 89.75 72 ILE A O 1
ATOM 571 N N . ARG A 1 73 ? -10.652 -2.288 4.064 1.00 89.25 73 ARG A N 1
ATOM 572 C CA . ARG A 1 73 ? -11.431 -3.508 3.810 1.00 89.25 73 ARG A CA 1
ATOM 573 C C . ARG A 1 73 ? -10.504 -4.629 3.371 1.00 89.25 73 ARG A C 1
ATOM 575 O O . ARG A 1 73 ? -9.728 -4.438 2.436 1.00 89.25 73 ARG A O 1
ATOM 582 N N . GLY A 1 74 ? -10.611 -5.799 3.980 1.00 89.00 74 GLY A N 1
ATOM 583 C CA . GLY A 1 74 ? -9.852 -6.971 3.556 1.00 89.00 74 GLY A CA 1
ATOM 584 C C . GLY A 1 74 ? -10.139 -8.182 4.428 1.00 89.00 74 GLY A C 1
ATOM 585 O O . GLY A 1 74 ? -10.487 -8.031 5.595 1.00 89.00 74 GLY A O 1
ATOM 586 N N . CYS A 1 75 ? -10.006 -9.374 3.840 1.00 86.50 75 CYS A N 1
ATOM 587 C CA . CYS A 1 75 ? -10.230 -10.655 4.519 1.00 86.50 75 CYS A CA 1
ATOM 588 C C . CYS A 1 75 ? -11.552 -10.684 5.316 1.00 86.50 75 CYS A C 1
ATOM 590 O O . CYS A 1 75 ? -11.564 -11.002 6.502 1.00 86.50 75 CYS A O 1
ATOM 592 N N . ASP A 1 76 ? -12.643 -10.263 4.664 1.00 87.69 76 ASP A N 1
ATOM 593 C CA . ASP A 1 76 ? -14.014 -10.199 5.203 1.00 87.69 76 ASP A CA 1
ATOM 594 C C . ASP A 1 76 ? -14.217 -9.296 6.429 1.00 87.69 76 ASP A C 1
ATOM 596 O O . ASP A 1 76 ? -15.277 -9.293 7.053 1.00 87.69 76 ASP A O 1
ATOM 600 N N . LYS A 1 77 ? -13.227 -8.457 6.740 1.00 87.69 77 LYS A N 1
ATOM 601 C CA . LYS A 1 77 ? -13.284 -7.467 7.811 1.00 87.69 77 LYS A CA 1
ATOM 602 C C . LYS A 1 77 ? -13.181 -6.059 7.238 1.00 87.69 77 LYS A C 1
ATOM 604 O O . LYS A 1 77 ? -12.592 -5.819 6.180 1.00 87.69 77 LYS A O 1
ATOM 609 N N . THR A 1 78 ? -13.779 -5.110 7.947 1.00 87.94 78 THR A N 1
ATOM 610 C CA . THR A 1 78 ? -13.689 -3.684 7.633 1.00 87.94 78 THR A CA 1
ATOM 611 C C . THR A 1 78 ? -13.414 -2.916 8.911 1.00 87.94 78 THR A C 1
ATOM 613 O O . THR A 1 78 ? -14.119 -3.111 9.894 1.00 87.94 78 THR A O 1
ATOM 616 N N . VAL A 1 79 ? -12.419 -2.036 8.875 1.00 87.81 79 VAL A N 1
ATOM 617 C CA . VAL A 1 79 ? -12.044 -1.162 9.993 1.00 87.81 79 VAL A CA 1
ATOM 618 C C . VAL A 1 79 ? -11.933 0.271 9.497 1.00 87.81 79 VAL A C 1
ATOM 620 O O . VAL A 1 79 ? -11.441 0.529 8.392 1.00 87.81 79 VAL A O 1
ATOM 623 N N . LYS A 1 80 ? -12.436 1.209 10.297 1.00 88.88 80 LYS A N 1
ATOM 624 C CA . LYS A 1 80 ? -12.276 2.643 10.058 1.00 88.88 80 LYS A CA 1
ATOM 625 C C . LYS A 1 80 ? -11.094 3.110 10.888 1.00 88.88 80 LYS A C 1
ATOM 627 O O . LYS A 1 80 ? -11.072 2.902 12.096 1.00 88.88 80 LYS A O 1
ATOM 632 N N . VAL A 1 81 ? -10.118 3.740 10.253 1.00 89.19 81 VAL A N 1
ATOM 633 C CA . VAL A 1 81 ? -8.940 4.255 10.949 1.00 89.19 81 VAL A CA 1
ATOM 634 C C . VAL A 1 81 ? -8.675 5.694 10.576 1.00 89.19 81 VAL A C 1
ATOM 636 O O . VAL A 1 81 ? -8.912 6.113 9.443 1.00 89.19 81 VAL A O 1
ATOM 639 N N . ARG A 1 82 ? -8.120 6.449 11.514 1.00 88.69 82 ARG A N 1
ATOM 640 C CA . ARG A 1 82 ? -7.507 7.743 11.237 1.00 88.69 82 ARG A CA 1
ATOM 641 C C . ARG A 1 82 ? -6.001 7.569 11.322 1.00 88.69 82 ARG A C 1
ATOM 643 O O . ARG A 1 82 ? -5.460 7.271 12.383 1.00 88.69 82 ARG A O 1
ATOM 650 N N . CYS A 1 83 ? -5.332 7.732 10.187 1.00 82.75 83 CYS A N 1
ATOM 651 C CA . CYS A 1 83 ? -3.884 7.620 10.089 1.00 82.75 83 CYS A CA 1
ATOM 652 C C . CYS A 1 83 ? -3.254 8.997 9.893 1.00 82.75 83 CYS A C 1
ATOM 654 O O . CYS A 1 83 ? -3.555 9.710 8.937 1.00 82.75 83 CYS A O 1
ATOM 656 N N . THR A 1 84 ? -2.335 9.341 10.786 1.00 81.75 84 THR A N 1
ATOM 657 C CA . THR A 1 84 ? -1.384 10.446 10.622 1.00 81.75 84 THR A CA 1
ATOM 658 C C . THR A 1 84 ? -0.082 9.918 10.008 1.00 81.75 84 THR A C 1
ATOM 660 O O . THR A 1 84 ? 0.034 8.732 9.697 1.00 81.75 84 THR A O 1
ATOM 663 N N . GLN A 1 85 ? 0.932 10.775 9.845 1.00 71.38 85 GLN A N 1
ATOM 664 C CA . GLN A 1 85 ? 2.237 10.356 9.315 1.00 71.38 85 GLN A CA 1
ATOM 665 C C . GLN A 1 85 ? 2.905 9.234 10.133 1.00 71.38 85 GLN A C 1
ATOM 667 O O . GLN A 1 85 ? 3.637 8.440 9.549 1.00 71.38 85 GLN A O 1
ATOM 672 N N . ASN A 1 86 ? 2.629 9.138 11.442 1.00 73.56 86 ASN A N 1
ATOM 673 C CA . ASN A 1 86 ? 3.355 8.238 12.349 1.00 73.56 86 ASN A CA 1
ATOM 674 C C . ASN A 1 86 ? 2.474 7.250 13.123 1.00 73.56 86 ASN A C 1
ATOM 676 O O . ASN A 1 86 ? 2.995 6.297 13.696 1.00 73.56 86 ASN A O 1
ATOM 680 N N . GLN A 1 87 ? 1.160 7.461 13.171 1.00 77.81 87 GLN A N 1
ATOM 681 C CA . GLN A 1 87 ? 0.258 6.659 13.998 1.00 77.81 87 GLN A CA 1
ATOM 682 C C . GLN A 1 87 ? -1.108 6.509 13.336 1.00 77.81 87 GLN A C 1
ATOM 684 O O . GLN A 1 87 ? -1.613 7.456 12.731 1.00 77.81 87 GLN A O 1
ATOM 689 N N . CYS A 1 88 ? -1.683 5.315 13.466 1.00 83.50 88 CYS A N 1
ATOM 690 C CA . CYS A 1 88 ? -3.032 4.982 13.035 1.00 83.50 88 CYS A CA 1
ATOM 691 C C . CYS A 1 88 ? -3.843 4.554 14.254 1.00 83.50 88 CYS A C 1
ATOM 693 O O . CYS A 1 88 ? -3.418 3.662 14.991 1.00 83.50 88 CYS A O 1
ATOM 695 N N . GLU A 1 89 ? -4.999 5.177 14.436 1.00 85.44 89 GLU A N 1
ATOM 696 C CA . GLU A 1 89 ? -5.951 4.859 15.497 1.00 85.44 89 GLU A CA 1
ATOM 697 C C . GLU A 1 89 ? -7.256 4.367 14.879 1.00 85.44 89 GLU A C 1
ATOM 699 O O . GLU A 1 89 ? -7.685 4.859 13.832 1.00 85.44 89 GLU A O 1
ATOM 704 N N . GLU A 1 90 ? -7.877 3.378 15.515 1.00 83.56 90 GLU A N 1
ATOM 705 C CA . GLU A 1 90 ? -9.188 2.887 15.109 1.00 83.56 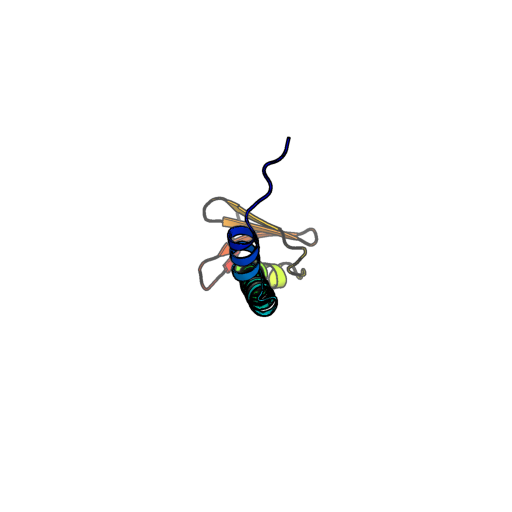90 GLU A CA 1
ATOM 706 C C . GLU A 1 90 ? -10.269 3.866 15.570 1.00 83.56 90 GLU A C 1
ATOM 708 O O . GLU A 1 90 ? -10.274 4.320 16.714 1.00 83.56 90 GLU A O 1
ATOM 713 N N . VAL A 1 91 ? -11.165 4.222 14.653 1.00 84.56 91 VAL A N 1
ATOM 714 C CA . VAL A 1 91 ? -12.283 5.125 14.922 1.00 84.56 91 VAL A CA 1
ATOM 715 C C . VAL A 1 91 ? -13.528 4.264 15.091 1.00 84.56 91 VAL A C 1
ATOM 717 O O . VAL A 1 91 ? -14.051 3.728 14.112 1.00 84.56 91 VAL A O 1
ATOM 720 N N . PHE A 1 92 ? -13.983 4.126 16.334 1.00 73.44 92 PHE A N 1
ATOM 721 C CA . PHE A 1 92 ? -15.250 3.481 16.666 1.00 73.44 92 PHE A CA 1
ATOM 722 C C . PHE A 1 92 ? -16.356 4.546 16.648 1.00 73.44 92 PHE A C 1
ATOM 724 O O . PHE A 1 92 ? -16.212 5.577 17.304 1.00 73.44 92 PHE A O 1
ATOM 731 N N . ASP A 1 93 ? -17.402 4.316 15.851 1.00 59.19 9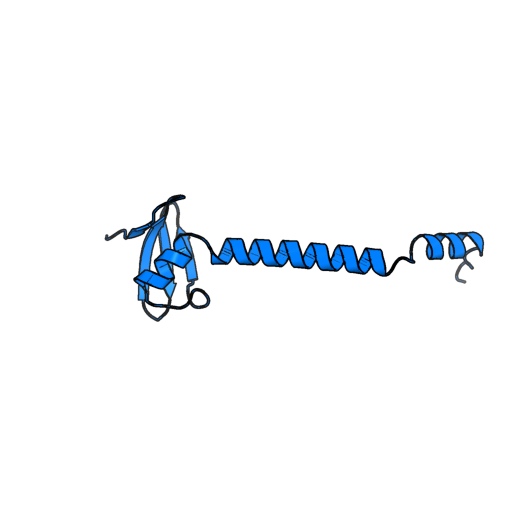3 ASP A N 1
ATOM 732 C CA . ASP A 1 93 ? -18.676 5.051 15.948 1.00 59.19 93 ASP A CA 1
ATOM 733 C C . ASP A 1 93 ? -19.465 4.579 17.178 1.00 59.19 93 ASP A C 1
ATOM 735 O O . ASP A 1 93 ? -19.473 3.346 17.421 1.00 59.19 93 ASP A O 1
#

Secondary structure (DSSP, 8-state):
------HHHHHHHHHHS--HHHHHHHHHHHHHHHHHHHHHHHS-HHHHHHHHHHT--TTS-EEEEETTEEEEEETTEEEEEEE-SS-EEE---